Protein AF-A0A1Q2YLE9-F1 (afdb_monomer_lite)

Radius of gyration: 37.92 Å; chains: 1; bounding box: 60×30×115 Å

Secondary structure (DSSP, 8-state):
--HHHHHHHHHHHHHHHHH------SSTTSPP---TT--PPPHHHHHHHHHHHHHHHHHHHHHHHHHHHT-TTTT--HHHHHHHHHHHHHHHHHHHHHHHHHHHHHHHHHHHHHHHHHHHHHHHHHT-

Structure (mmCIF, N/CA/C/O backbone):
data_AF-A0A1Q2YLE9-F1
#
_entry.id   AF-A0A1Q2YLE9-F1
#
loop_
_atom_site.group_PDB
_atom_site.id
_atom_site.type_symbol
_atom_site.label_atom_id
_atom_site.label_alt_id
_atom_site.label_comp_id
_atom_site.label_asym_id
_atom_site.label_entity_id
_atom_site.label_seq_id
_atom_site.pdbx_PDB_ins_code
_atom_site.Cartn_x
_atom_site.Cartn_y
_atom_site.Cartn_z
_atom_site.occupancy
_atom_site.B_iso_or_equiv
_atom_site.auth_seq_id
_atom_site.auth_comp_id
_atom_site.auth_asym_id
_atom_site.auth_atom_id
_atom_site.pdbx_PDB_model_num
ATOM 1 N N . MET A 1 1 ? 18.160 13.627 -8.141 1.00 50.03 1 MET A N 1
ATOM 2 C CA . MET A 1 1 ? 17.798 13.908 -9.548 1.00 50.03 1 MET A CA 1
ATOM 3 C C . MET A 1 1 ? 16.343 13.539 -9.754 1.00 50.03 1 MET A C 1
ATOM 5 O O . MET A 1 1 ? 15.981 12.407 -9.466 1.00 50.03 1 MET A O 1
ATOM 9 N N . ASN A 1 2 ? 15.510 14.492 -10.176 1.00 58.22 2 ASN A N 1
ATOM 10 C CA . ASN A 1 2 ? 14.098 14.229 -10.483 1.00 58.22 2 ASN A CA 1
ATOM 11 C C . ASN A 1 2 ? 13.982 13.349 -11.741 1.00 58.22 2 ASN A C 1
ATOM 13 O O . ASN A 1 2 ? 14.829 13.452 -12.628 1.00 58.22 2 ASN A O 1
ATOM 17 N N . SER A 1 3 ? 12.932 12.529 -11.864 1.00 55.44 3 SER A N 1
ATOM 18 C CA . SER A 1 3 ? 12.717 11.633 -13.020 1.00 55.44 3 SER A CA 1
ATOM 19 C C . SER A 1 3 ? 12.753 12.369 -14.369 1.00 55.44 3 SER A C 1
ATOM 21 O O . SER A 1 3 ? 13.258 11.835 -15.352 1.00 55.44 3 SER A O 1
ATOM 23 N N . GLY A 1 4 ? 12.318 13.636 -14.400 1.00 58.03 4 GLY A N 1
ATOM 24 C CA . GLY A 1 4 ? 12.438 14.507 -15.576 1.00 58.03 4 GLY A CA 1
ATOM 25 C C . GLY A 1 4 ? 13.880 14.895 -15.931 1.00 58.03 4 GLY A C 1
ATOM 26 O O . GLY A 1 4 ? 14.206 15.000 -17.106 1.00 58.03 4 GLY A O 1
ATOM 27 N N . GLN A 1 5 ? 14.778 15.037 -14.949 1.00 56.66 5 GLN A N 1
ATOM 28 C CA . GLN A 1 5 ? 16.204 15.291 -15.205 1.00 56.66 5 GLN A CA 1
ATOM 29 C C . GLN A 1 5 ? 16.914 14.049 -15.761 1.00 56.66 5 GLN A C 1
ATOM 31 O O . GLN A 1 5 ? 17.773 14.187 -16.622 1.00 56.66 5 GLN A O 1
ATOM 36 N N . GLN A 1 6 ? 16.538 12.841 -15.318 1.00 58.22 6 GLN A N 1
ATOM 37 C CA . GLN A 1 6 ? 17.064 11.585 -15.881 1.00 58.22 6 GLN A CA 1
ATOM 38 C C . GLN A 1 6 ? 16.567 11.354 -17.316 1.00 58.22 6 GLN A C 1
ATOM 40 O O . GLN A 1 6 ? 17.327 10.902 -18.171 1.00 58.22 6 GLN A O 1
ATOM 45 N N . PHE A 1 7 ? 15.316 11.721 -17.610 1.00 61.97 7 PHE A N 1
ATOM 46 C CA . PHE A 1 7 ? 14.774 11.652 -18.969 1.00 61.97 7 PHE A CA 1
ATOM 47 C C . PHE A 1 7 ? 15.455 12.650 -19.916 1.00 61.97 7 PHE A C 1
ATOM 49 O O . PHE A 1 7 ? 15.802 12.297 -21.033 1.00 61.97 7 PHE A O 1
ATOM 56 N N . LEU A 1 8 ? 15.720 13.878 -19.460 1.00 58.56 8 LEU A N 1
ATOM 57 C CA . LEU A 1 8 ? 16.468 14.860 -20.251 1.00 58.56 8 LEU A CA 1
ATOM 58 C C . LEU A 1 8 ? 17.933 14.450 -20.452 1.00 58.56 8 LEU A C 1
ATOM 60 O O . LEU A 1 8 ? 18.456 14.632 -21.542 1.00 58.56 8 LEU A O 1
ATOM 64 N N . ALA A 1 9 ? 18.585 13.853 -19.448 1.00 60.12 9 ALA A N 1
ATOM 65 C CA . ALA A 1 9 ? 19.949 13.341 -19.585 1.00 60.12 9 ALA A CA 1
ATOM 66 C C . ALA A 1 9 ? 20.031 12.165 -20.574 1.00 60.12 9 ALA A C 1
ATOM 68 O O . ALA A 1 9 ? 20.883 12.167 -21.457 1.00 60.12 9 ALA A O 1
ATOM 69 N N . SER A 1 10 ? 19.109 11.202 -20.487 1.00 60.06 10 SER A N 1
ATOM 70 C CA . SER A 1 10 ? 19.027 10.090 -21.446 1.00 60.06 10 SER A CA 1
ATOM 71 C C . SER A 1 10 ? 18.637 10.560 -22.850 1.00 60.06 10 SER A C 1
ATOM 73 O O . SER A 1 10 ? 19.235 10.103 -23.817 1.00 60.06 10 SER A O 1
ATOM 75 N N . ALA A 1 11 ? 17.722 11.525 -22.985 1.00 62.03 11 ALA A N 1
ATOM 76 C CA . ALA A 1 11 ? 17.408 12.153 -24.269 1.00 62.03 11 ALA A CA 1
ATOM 77 C C . ALA A 1 1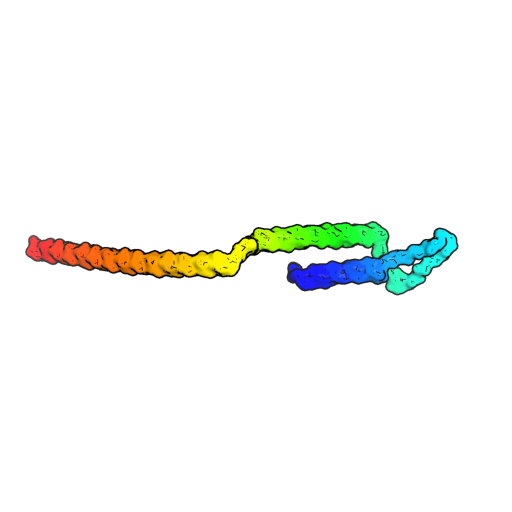1 ? 18.616 12.905 -24.853 1.00 62.03 11 ALA A C 1
ATOM 79 O O . ALA A 1 11 ? 18.862 12.803 -26.051 1.00 62.03 11 ALA A O 1
ATOM 80 N N . SER A 1 12 ? 19.406 13.591 -24.022 1.00 57.44 12 SER A N 1
ATOM 81 C CA . SER A 1 12 ? 20.668 14.217 -24.434 1.00 57.44 12 SER A CA 1
ATOM 82 C C . SER A 1 12 ? 21.726 13.193 -24.847 1.00 57.44 12 SER A C 1
ATOM 84 O O . SER A 1 12 ? 22.457 13.460 -25.789 1.00 57.44 12 SER A O 1
ATOM 86 N N . ILE A 1 13 ? 21.794 12.017 -24.212 1.00 58.19 13 ILE A N 1
ATOM 87 C CA . ILE A 1 13 ? 22.702 10.923 -24.608 1.00 58.19 13 ILE A CA 1
ATOM 88 C C . ILE A 1 13 ? 22.230 10.260 -25.909 1.00 58.19 13 ILE A C 1
ATOM 90 O O . ILE A 1 13 ? 23.039 9.994 -26.785 1.00 58.19 13 ILE A O 1
ATOM 94 N N . VAL A 1 14 ? 20.926 10.045 -26.098 1.00 61.31 14 VAL A N 1
ATOM 95 C CA . VAL A 1 14 ? 20.370 9.542 -27.369 1.00 61.31 14 VAL A CA 1
ATOM 96 C C . VAL A 1 14 ? 20.616 10.545 -28.498 1.00 61.31 14 VAL A C 1
ATOM 98 O O . VAL A 1 14 ? 21.021 10.156 -29.592 1.00 61.31 14 VAL A O 1
ATOM 101 N N . LEU A 1 15 ? 20.435 11.839 -28.221 1.00 58.19 15 LEU A N 1
ATOM 102 C CA . LEU A 1 15 ? 20.788 12.914 -29.141 1.00 58.19 15 LEU A CA 1
ATOM 103 C C . LEU A 1 15 ? 22.303 12.954 -29.387 1.00 58.19 15 LEU A C 1
ATOM 105 O O . LEU A 1 15 ? 22.707 13.132 -30.527 1.00 58.19 15 LEU A O 1
ATOM 109 N N . MET A 1 16 ? 23.136 12.706 -28.370 1.00 56.62 16 MET A N 1
ATOM 110 C CA . MET A 1 16 ? 24.590 12.578 -28.507 1.00 56.62 16 MET A CA 1
ATOM 111 C C . MET A 1 16 ? 24.952 11.412 -29.426 1.00 56.62 16 MET A C 1
ATOM 113 O O . MET A 1 16 ? 25.788 11.595 -30.306 1.00 56.62 16 MET A O 1
ATOM 117 N N . CYS A 1 17 ? 24.295 10.258 -29.286 1.00 55.66 17 CYS A N 1
ATOM 118 C CA . CYS A 1 17 ? 24.531 9.112 -30.153 1.00 55.66 17 CYS A CA 1
ATOM 119 C C . CYS A 1 17 ? 24.120 9.382 -31.609 1.00 55.66 17 CYS A C 1
ATOM 121 O O . CYS A 1 17 ? 24.744 8.869 -32.531 1.00 55.66 17 CYS A O 1
ATOM 123 N N . TYR A 1 18 ? 23.076 10.189 -31.816 1.00 56.62 18 TYR A N 1
ATOM 124 C CA . TYR A 1 18 ? 22.566 10.536 -33.145 1.00 56.62 18 TYR A CA 1
ATOM 125 C C . TYR A 1 18 ? 23.342 11.685 -33.808 1.00 56.62 18 TYR A C 1
ATOM 127 O O . TYR A 1 18 ? 23.504 11.703 -35.023 1.00 56.62 18 TYR A O 1
ATOM 135 N N . GLN A 1 19 ? 23.820 12.651 -33.020 1.00 56.69 19 GLN A N 1
ATOM 136 C CA . GLN A 1 19 ? 24.546 13.830 -33.498 1.00 56.69 19 GLN A CA 1
ATOM 137 C C . GLN A 1 19 ? 26.056 13.616 -33.579 1.00 56.69 19 GLN A C 1
ATOM 139 O O . GLN A 1 19 ? 26.702 14.372 -34.290 1.00 56.69 19 GLN A O 1
ATOM 144 N N . ASN A 1 20 ? 26.607 12.620 -32.876 1.00 55.19 20 ASN A N 1
ATOM 145 C CA . ASN A 1 20 ? 28.047 12.365 -32.783 1.00 55.19 20 ASN A CA 1
ATOM 146 C C . ASN A 1 20 ? 28.457 10.943 -33.171 1.00 55.19 20 ASN A C 1
ATOM 148 O O . ASN A 1 20 ? 29.483 10.449 -32.706 1.00 55.19 20 ASN A O 1
ATOM 152 N N . HIS A 1 21 ? 27.665 10.279 -34.016 1.00 59.31 21 HIS A N 1
ATOM 153 C CA . HIS A 1 21 ? 28.144 9.066 -34.660 1.00 59.31 21 HIS A CA 1
ATOM 154 C C . HIS A 1 21 ? 29.284 9.438 -35.606 1.00 59.31 21 HIS A C 1
ATOM 156 O O . HIS A 1 21 ? 29.129 10.286 -36.485 1.00 59.31 21 HIS A O 1
ATOM 162 N N . ASP A 1 22 ? 30.422 8.785 -35.420 1.00 59.09 22 ASP A N 1
ATOM 163 C CA . ASP A 1 22 ? 31.598 9.016 -36.238 1.00 59.09 22 ASP A CA 1
ATOM 164 C C . ASP A 1 22 ? 31.306 8.693 -37.716 1.00 59.09 22 ASP A C 1
ATOM 166 O O . ASP A 1 22 ? 30.564 7.756 -38.028 1.00 59.09 22 ASP A O 1
ATOM 170 N N . SER A 1 23 ? 31.833 9.481 -38.652 1.00 63.69 23 SER A N 1
ATOM 171 C CA . SER A 1 23 ? 31.531 9.291 -40.073 1.00 63.69 23 SER A CA 1
ATOM 172 C C . SER A 1 23 ? 32.162 7.986 -40.576 1.00 63.69 23 SER A C 1
ATOM 174 O O . SER A 1 23 ? 33.383 7.837 -40.617 1.00 63.69 23 SER A O 1
ATOM 176 N N . VAL A 1 24 ? 31.330 7.013 -40.958 1.00 66.25 24 VAL A N 1
ATOM 177 C CA . VAL A 1 24 ? 31.808 5.734 -41.503 1.00 66.25 24 VAL A CA 1
ATOM 178 C C . VAL A 1 24 ? 32.009 5.892 -43.010 1.00 66.25 24 VAL A C 1
ATOM 180 O O . VAL A 1 24 ? 31.038 6.178 -43.718 1.00 66.25 24 VAL A O 1
ATOM 183 N N . PRO A 1 25 ? 33.237 5.731 -43.534 1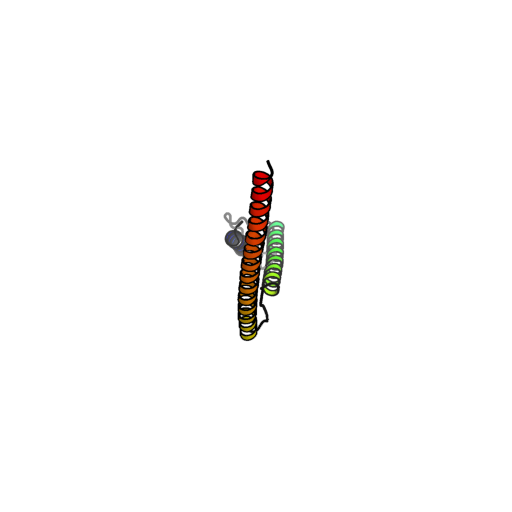.00 65.44 25 PRO A N 1
ATOM 184 C CA . PRO A 1 25 ? 33.465 5.805 -44.968 1.00 65.44 25 PRO A CA 1
ATOM 185 C C . PRO A 1 25 ? 32.816 4.597 -45.658 1.00 65.44 25 PRO A C 1
ATOM 187 O O . PRO A 1 25 ? 32.962 3.458 -45.216 1.00 65.44 25 PRO A O 1
ATOM 190 N N . LEU A 1 26 ? 32.089 4.842 -46.753 1.00 65.56 26 LEU A N 1
ATOM 191 C CA . LEU A 1 26 ? 31.412 3.791 -47.526 1.00 65.56 26 LEU A CA 1
ATOM 192 C C . LEU A 1 26 ? 32.411 2.838 -48.204 1.00 65.56 26 LEU A C 1
ATOM 194 O O . LEU A 1 26 ? 32.107 1.659 -48.369 1.00 65.56 26 LEU A O 1
ATOM 198 N N . ASN A 1 27 ? 33.607 3.334 -48.541 1.00 69.69 27 ASN A N 1
ATOM 199 C CA . ASN A 1 27 ? 34.743 2.530 -48.978 1.00 69.69 27 ASN A CA 1
ATOM 200 C C . ASN A 1 27 ? 35.973 2.817 -48.105 1.00 69.69 27 ASN A C 1
ATOM 202 O O . ASN A 1 27 ? 36.245 3.976 -47.803 1.00 69.69 27 ASN A O 1
ATOM 206 N N . PRO A 1 28 ? 36.805 1.809 -47.795 1.00 66.81 28 PRO A N 1
ATOM 207 C CA . PRO A 1 28 ? 38.023 1.986 -46.994 1.00 66.81 28 PRO A CA 1
ATOM 208 C C . PRO A 1 28 ? 39.108 2.848 -47.669 1.00 66.81 28 PRO A C 1
ATOM 210 O O . PRO A 1 28 ? 40.108 3.173 -47.036 1.00 66.81 28 PRO A O 1
ATOM 213 N N . ALA A 1 29 ? 38.933 3.196 -48.948 1.00 70.19 29 ALA A N 1
ATOM 214 C CA . ALA A 1 29 ? 39.837 4.057 -49.708 1.00 70.19 29 ALA A CA 1
ATOM 215 C C . ALA A 1 29 ? 39.395 5.533 -49.741 1.00 70.19 29 ALA A C 1
ATOM 217 O O . ALA A 1 29 ? 40.176 6.380 -50.175 1.00 70.19 29 ALA A O 1
ATOM 218 N N . ASP A 1 30 ? 38.170 5.843 -49.303 1.00 70.88 30 ASP A N 1
ATOM 219 C CA . ASP A 1 30 ? 37.653 7.210 -49.323 1.00 70.88 30 ASP A CA 1
ATOM 220 C C . ASP A 1 30 ? 38.101 7.978 -48.067 1.00 70.88 30 ASP A C 1
ATOM 222 O O . ASP A 1 30 ? 38.030 7.448 -46.952 1.00 70.88 30 ASP A O 1
ATOM 226 N N . PRO A 1 31 ? 38.564 9.235 -48.210 1.00 61.69 31 PRO A N 1
ATOM 227 C CA . PRO A 1 31 ? 38.951 10.049 -47.072 1.00 61.69 31 PRO A CA 1
ATOM 228 C C . PRO A 1 31 ? 37.724 10.364 -46.217 1.00 61.69 31 PRO A C 1
ATOM 230 O O . PRO A 1 31 ? 36.696 10.842 -46.701 1.00 61.69 31 PRO A O 1
ATOM 2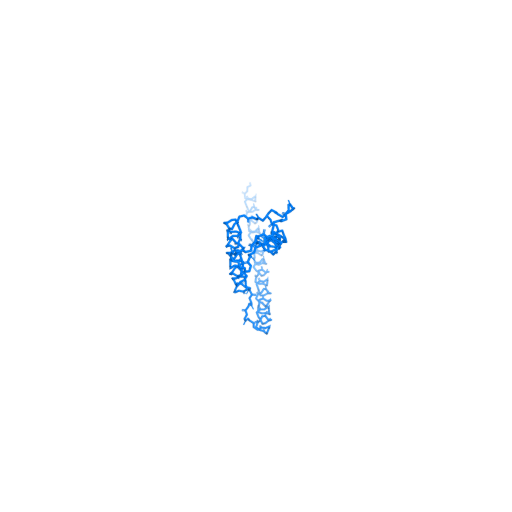33 N N . LYS A 1 32 ? 37.851 10.103 -44.919 1.00 66.81 32 LYS A N 1
ATOM 234 C CA . LYS A 1 32 ? 36.816 10.384 -43.932 1.00 66.81 32 LYS A CA 1
ATOM 235 C C . LYS A 1 32 ? 36.523 11.884 -43.891 1.00 66.81 32 LYS A C 1
ATOM 237 O O . LYS A 1 32 ? 37.435 12.693 -43.727 1.00 66.81 32 LYS A O 1
ATOM 242 N N . ALA A 1 33 ? 35.254 12.256 -44.032 1.00 65.69 33 ALA A N 1
ATOM 243 C CA . ALA A 1 33 ? 34.836 13.645 -43.909 1.00 65.69 33 ALA A CA 1
ATOM 244 C C . ALA A 1 33 ? 34.986 14.091 -42.445 1.00 65.69 33 ALA A C 1
ATOM 246 O O . ALA A 1 33 ? 34.298 13.573 -41.564 1.00 65.69 33 ALA A O 1
ATOM 247 N N . THR A 1 34 ? 35.897 15.032 -42.197 1.00 62.38 34 THR A N 1
ATOM 248 C CA . THR A 1 34 ? 36.135 15.646 -40.883 1.00 62.38 34 THR A CA 1
ATOM 249 C C . THR A 1 34 ? 35.640 17.090 -40.890 1.00 62.38 34 THR A C 1
ATOM 251 O O . THR A 1 34 ? 36.141 17.906 -41.665 1.00 62.38 34 THR A O 1
ATOM 254 N N . ASP A 1 35 ? 34.675 17.408 -40.030 1.00 68.06 35 ASP A N 1
ATOM 255 C CA . ASP A 1 35 ? 34.212 18.776 -39.770 1.00 68.06 35 ASP A CA 1
ATOM 256 C C . ASP A 1 35 ? 34.950 19.333 -38.540 1.00 68.06 35 ASP A C 1
ATOM 258 O O . ASP A 1 35 ? 35.016 18.682 -37.502 1.00 68.06 35 ASP A O 1
ATOM 262 N N . ALA A 1 36 ? 35.513 20.538 -38.651 1.00 67.06 36 ALA A N 1
ATOM 263 C CA . ALA A 1 36 ? 36.270 21.194 -37.583 1.00 67.06 36 ALA A CA 1
ATOM 264 C C . ALA A 1 36 ? 35.416 21.562 -36.354 1.00 67.06 36 ALA A C 1
ATOM 266 O O . ALA A 1 36 ? 35.965 21.749 -35.270 1.00 67.06 36 ALA A O 1
ATOM 267 N N . ASN A 1 37 ? 34.091 21.660 -36.508 1.00 67.44 37 ASN A N 1
ATOM 268 C CA . ASN A 1 37 ? 33.153 21.889 -35.403 1.00 67.44 37 ASN A CA 1
ATOM 269 C C . ASN A 1 37 ? 32.573 20.586 -34.832 1.00 67.44 37 ASN A C 1
ATOM 271 O O . ASN A 1 37 ? 31.780 20.627 -33.890 1.00 67.44 37 ASN A O 1
ATOM 275 N N . HIS A 1 38 ? 32.946 19.436 -35.399 1.00 66.94 38 HIS A N 1
ATOM 276 C CA . HIS A 1 38 ? 32.442 18.135 -35.001 1.00 66.94 38 HIS A CA 1
ATOM 277 C C . HIS A 1 38 ? 33.505 17.379 -34.207 1.00 66.94 38 HIS A C 1
ATOM 279 O O . HIS A 1 38 ? 34.500 16.917 -34.760 1.00 66.94 38 HIS A O 1
ATOM 285 N N . ASN A 1 39 ? 33.293 17.256 -32.898 1.00 67.62 39 ASN A N 1
ATOM 286 C CA . ASN A 1 39 ? 34.189 16.522 -32.013 1.00 67.62 39 ASN A CA 1
ATOM 287 C C . ASN A 1 39 ? 33.457 15.294 -31.456 1.00 67.62 39 ASN A C 1
ATOM 289 O O . ASN A 1 39 ? 32.934 15.364 -30.337 1.00 67.62 39 ASN A O 1
ATOM 293 N N . PRO A 1 40 ? 33.341 14.207 -32.245 1.00 68.50 40 PRO A N 1
ATOM 294 C CA . PRO A 1 40 ? 32.644 13.021 -31.795 1.00 68.50 40 PRO A CA 1
ATOM 295 C C . PRO A 1 40 ? 33.376 12.398 -30.598 1.00 68.50 40 PRO A C 1
ATOM 297 O O . PRO A 1 40 ? 34.608 12.460 -30.527 1.00 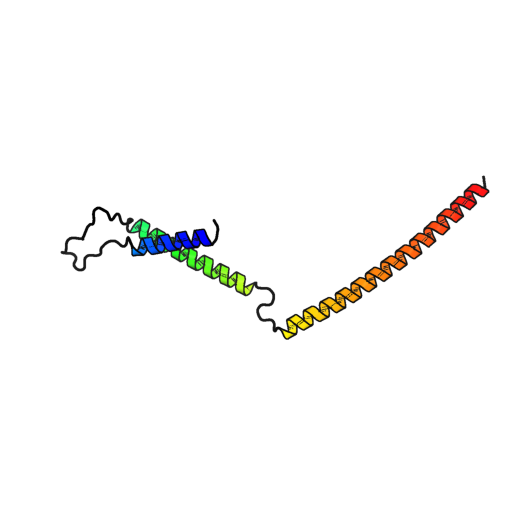68.50 40 PRO A O 1
ATOM 300 N N . PRO A 1 41 ? 32.637 11.808 -29.644 1.00 68.69 41 PRO A N 1
ATOM 301 C CA . PRO A 1 41 ? 33.239 11.025 -28.581 1.00 68.69 41 PRO A CA 1
ATOM 302 C C . PRO A 1 41 ? 34.010 9.859 -29.194 1.00 68.69 41 PRO A C 1
ATOM 304 O O . PRO A 1 41 ? 33.689 9.373 -30.282 1.00 68.69 41 PRO A O 1
ATOM 307 N N . THR A 1 42 ? 35.029 9.390 -28.484 1.00 74.56 42 THR A N 1
ATOM 308 C CA . THR A 1 42 ? 35.759 8.198 -28.917 1.00 74.56 42 THR A CA 1
ATOM 309 C C . THR A 1 42 ? 34.811 6.998 -29.003 1.00 74.56 42 THR A C 1
ATOM 311 O O . THR A 1 42 ? 33.828 6.920 -28.263 1.00 74.56 42 THR A O 1
ATOM 314 N N . GLU A 1 43 ? 35.112 6.019 -29.863 1.00 73.69 43 GLU A N 1
ATOM 315 C CA . GLU A 1 43 ? 34.302 4.791 -29.977 1.00 73.69 43 GLU A CA 1
ATOM 316 C C . GLU A 1 43 ? 34.084 4.111 -28.614 1.00 73.69 43 GLU A C 1
ATOM 318 O O . GLU A 1 43 ? 33.007 3.587 -28.331 1.00 73.69 43 GLU A O 1
ATOM 323 N N . HIS A 1 44 ? 35.090 4.180 -27.736 1.00 78.94 44 HIS A N 1
ATOM 324 C CA . HIS A 1 44 ? 35.015 3.665 -26.374 1.00 78.94 44 HIS A CA 1
ATOM 325 C C . HIS A 1 44 ? 34.008 4.434 -25.505 1.00 78.94 44 HIS A C 1
ATOM 327 O O . HIS A 1 44 ? 33.194 3.818 -24.819 1.00 78.94 44 HIS A O 1
ATOM 333 N N . GLU A 1 45 ? 34.038 5.768 -25.526 1.00 75.56 45 GLU A N 1
ATOM 334 C CA . GLU A 1 45 ? 33.085 6.604 -24.781 1.00 75.56 45 GLU A CA 1
ATOM 335 C C . GLU A 1 45 ? 31.658 6.416 -25.298 1.00 75.56 45 GLU A C 1
ATOM 337 O O . GLU A 1 45 ? 30.737 6.242 -24.502 1.00 75.56 45 GLU A O 1
ATOM 342 N N . PHE A 1 46 ? 31.482 6.355 -26.619 1.00 74.50 46 PHE A N 1
ATOM 343 C CA . PHE A 1 46 ? 30.188 6.097 -27.244 1.00 74.50 46 PHE A CA 1
ATOM 344 C C . PHE A 1 46 ? 29.618 4.734 -26.832 1.00 74.50 46 PHE A C 1
ATOM 346 O O . PHE A 1 46 ? 28.478 4.648 -26.369 1.00 74.50 46 PHE A O 1
ATOM 353 N N . HIS A 1 47 ? 30.418 3.669 -26.938 1.00 79.38 47 HIS A N 1
ATOM 354 C CA . HIS A 1 47 ? 29.995 2.325 -26.552 1.00 79.38 47 HIS A CA 1
ATOM 355 C C . HIS A 1 47 ? 29.704 2.235 -25.045 1.00 79.38 47 HIS A C 1
ATOM 357 O O . HIS A 1 47 ? 28.721 1.616 -24.633 1.00 79.38 47 HIS A O 1
ATOM 363 N N . SER A 1 48 ? 30.515 2.896 -24.214 1.00 82.50 48 SER A N 1
ATOM 364 C CA . SER A 1 48 ? 30.297 2.978 -22.767 1.00 82.50 48 SER A CA 1
ATOM 365 C C . SER A 1 48 ? 28.966 3.660 -22.433 1.00 82.50 48 SER A C 1
ATOM 367 O O . SER A 1 48 ? 28.171 3.110 -21.670 1.00 82.50 48 SER A O 1
ATOM 369 N N . SER A 1 49 ? 28.673 4.816 -23.039 1.00 78.00 49 SER A N 1
ATOM 370 C CA . SER A 1 49 ? 27.400 5.524 -22.844 1.00 78.00 49 SER A CA 1
ATOM 371 C C . SER A 1 49 ? 26.198 4.727 -23.359 1.00 78.00 49 SER A C 1
ATOM 373 O O . SER A 1 49 ? 25.142 4.716 -22.725 1.00 78.00 49 SER A O 1
ATOM 375 N N . GLN A 1 50 ? 26.343 4.011 -24.478 1.00 80.00 50 GLN A N 1
ATOM 376 C CA . GLN A 1 50 ? 25.296 3.130 -24.998 1.00 80.00 50 GLN A CA 1
ATOM 377 C C . GLN A 1 50 ? 24.991 1.975 -24.032 1.00 80.00 50 GLN A C 1
ATOM 379 O O . GLN A 1 50 ? 23.823 1.624 -23.824 1.00 80.00 50 GLN A O 1
ATOM 384 N N . GLN A 1 51 ? 26.023 1.385 -23.429 1.00 84.69 51 GLN A N 1
ATOM 385 C CA . GLN A 1 51 ? 25.880 0.298 -22.466 1.00 84.69 51 GLN A CA 1
ATOM 386 C C . GLN A 1 51 ? 25.258 0.773 -21.146 1.00 84.69 51 GLN A C 1
ATOM 388 O O . GLN A 1 51 ? 24.389 0.082 -20.604 1.00 84.69 51 GLN A O 1
ATOM 393 N N . GLU A 1 52 ? 25.645 1.952 -20.655 1.00 85.50 52 GLU A N 1
ATOM 394 C CA . GLU A 1 52 ? 25.032 2.598 -19.489 1.00 85.50 52 GLU A CA 1
ATOM 395 C C . GLU A 1 52 ? 23.539 2.846 -19.728 1.00 85.50 52 GLU A C 1
ATOM 397 O O . GLU A 1 52 ? 22.704 2.361 -18.965 1.00 85.50 52 GLU A O 1
ATOM 402 N N . LEU A 1 53 ? 23.189 3.483 -20.850 1.00 83.31 53 LEU A N 1
ATOM 403 C CA . LEU A 1 53 ? 21.798 3.757 -21.210 1.00 83.31 53 LEU A CA 1
ATOM 404 C C . LEU A 1 53 ? 20.971 2.472 -21.330 1.00 83.31 53 LEU A C 1
ATOM 406 O O . LEU A 1 53 ? 19.849 2.398 -20.830 1.00 83.31 53 LEU A O 1
ATOM 410 N N . SER A 1 54 ? 21.518 1.447 -21.983 1.00 84.00 54 SER A N 1
ATOM 411 C CA . SER A 1 54 ? 20.839 0.157 -22.137 1.00 84.00 54 SER A CA 1
ATOM 412 C C . SER A 1 54 ? 20.593 -0.503 -20.780 1.00 84.00 54 SER A C 1
ATOM 414 O O . SER A 1 54 ? 19.505 -1.022 -20.525 1.00 84.00 54 SER A O 1
ATOM 416 N N . THR A 1 55 ? 21.583 -0.444 -19.887 1.00 89.44 55 THR A N 1
ATOM 417 C CA . THR A 1 55 ? 21.473 -0.970 -18.522 1.00 89.44 55 THR A CA 1
ATOM 418 C C . THR A 1 55 ? 20.404 -0.219 -17.739 1.00 89.44 55 THR A C 1
ATOM 420 O O . THR A 1 55 ? 19.535 -0.849 -17.134 1.00 89.44 55 THR A O 1
ATOM 423 N N . ASP A 1 56 ? 20.402 1.109 -17.811 1.00 88.25 56 ASP A N 1
ATOM 424 C CA . ASP A 1 56 ? 19.421 1.955 -17.143 1.00 88.25 56 ASP A CA 1
ATOM 425 C C . ASP A 1 56 ? 18.003 1.693 -17.638 1.00 88.25 56 ASP A C 1
ATOM 427 O O . ASP A 1 56 ? 17.096 1.519 -16.824 1.00 88.25 56 ASP A O 1
ATOM 431 N N . ILE A 1 57 ? 17.798 1.587 -18.953 1.00 87.81 57 ILE A N 1
ATOM 432 C CA . ILE A 1 57 ? 16.489 1.251 -19.525 1.00 87.81 57 ILE A CA 1
ATOM 433 C C . ILE A 1 57 ? 16.010 -0.097 -18.980 1.00 87.81 57 ILE A C 1
ATOM 435 O O . ILE A 1 57 ? 14.892 -0.187 -18.477 1.00 87.81 57 ILE A O 1
ATOM 439 N N . ILE A 1 58 ? 16.859 -1.128 -18.996 1.00 91.56 58 ILE A N 1
ATOM 440 C CA . ILE A 1 58 ? 16.509 -2.458 -18.477 1.00 91.56 58 ILE A CA 1
ATOM 441 C C . ILE A 1 58 ? 16.149 -2.391 -16.986 1.00 91.56 58 ILE A C 1
ATOM 443 O O . ILE A 1 58 ? 15.149 -2.979 -16.558 1.00 91.56 58 ILE A O 1
ATOM 447 N N . LEU A 1 59 ? 16.943 -1.679 -16.183 1.00 91.62 59 LEU A N 1
ATOM 448 C CA . LEU A 1 59 ? 16.697 -1.520 -14.750 1.00 91.62 59 LEU A CA 1
ATOM 449 C C . LEU A 1 59 ? 15.387 -0.776 -14.485 1.00 91.62 59 LEU A C 1
ATOM 451 O O . LEU A 1 59 ? 14.582 -1.231 -13.671 1.00 91.62 59 LEU A O 1
ATOM 455 N N . LYS A 1 60 ? 15.132 0.325 -15.195 1.00 87.94 60 LYS A N 1
ATOM 456 C CA . LYS A 1 60 ? 13.891 1.099 -15.073 1.00 87.94 60 LYS A CA 1
ATOM 457 C C . LYS A 1 60 ? 12.677 0.288 -15.509 1.00 87.94 60 LYS A C 1
ATOM 459 O O . LYS A 1 60 ? 11.668 0.312 -14.812 1.00 87.94 60 LYS A O 1
ATOM 464 N N . THR A 1 61 ? 12.766 -0.480 -16.592 1.00 91.00 61 THR A N 1
ATOM 465 C CA . THR A 1 61 ? 11.676 -1.368 -17.019 1.00 91.00 61 THR A CA 1
ATOM 466 C C . THR A 1 61 ? 11.360 -2.410 -15.950 1.00 91.00 61 THR A C 1
ATOM 468 O O . THR A 1 61 ? 10.192 -2.596 -15.619 1.00 91.00 61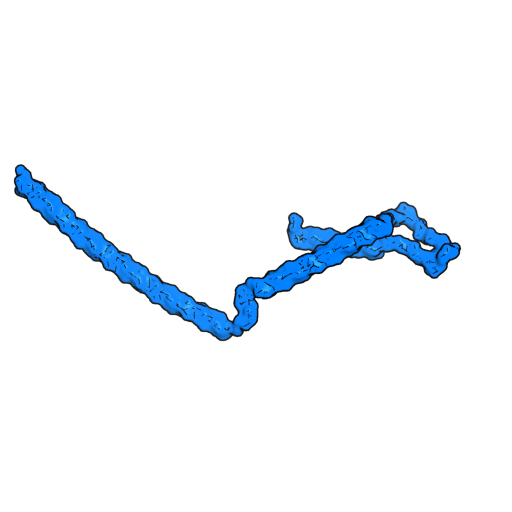 THR A O 1
ATOM 471 N N . ARG A 1 62 ? 12.375 -3.041 -15.343 1.00 91.38 62 ARG A N 1
ATOM 472 C CA . ARG A 1 62 ? 12.159 -3.974 -14.223 1.00 91.38 62 ARG A CA 1
ATOM 473 C C . ARG A 1 62 ? 11.494 -3.289 -13.033 1.00 91.38 62 ARG A C 1
ATOM 475 O O . ARG A 1 62 ? 10.537 -3.831 -12.497 1.00 91.38 62 ARG A O 1
ATOM 482 N N . GLN A 1 63 ? 11.950 -2.091 -12.664 1.00 92.25 63 GLN A N 1
ATOM 483 C CA . GLN A 1 63 ? 11.336 -1.306 -11.587 1.00 92.25 63 GLN A CA 1
ATOM 484 C C . GLN A 1 63 ? 9.860 -1.004 -11.872 1.00 92.25 63 GLN A C 1
ATOM 486 O O . GLN A 1 63 ? 9.027 -1.169 -10.987 1.00 92.25 63 GLN A O 1
ATOM 491 N N . ILE A 1 64 ? 9.522 -0.609 -13.103 1.00 92.00 64 ILE A N 1
ATOM 492 C CA . ILE A 1 64 ? 8.137 -0.349 -13.516 1.00 92.00 64 ILE A CA 1
ATOM 493 C C . ILE A 1 64 ? 7.286 -1.616 -13.393 1.00 92.00 64 ILE A C 1
ATOM 495 O O . ILE A 1 64 ? 6.197 -1.552 -12.831 1.00 92.00 64 ILE A O 1
ATOM 499 N N . LEU A 1 65 ? 7.782 -2.764 -13.861 1.00 90.62 65 LEU A N 1
ATOM 500 C CA . LEU A 1 65 ? 7.066 -4.039 -13.749 1.00 90.62 65 LEU A CA 1
ATOM 501 C C . LEU A 1 65 ? 6.836 -4.432 -12.287 1.00 90.62 65 LEU A C 1
ATOM 503 O O . LEU A 1 65 ? 5.717 -4.759 -11.917 1.00 90.62 65 LEU A O 1
ATOM 507 N N . THR A 1 66 ? 7.849 -4.292 -11.428 1.00 91.25 66 THR A N 1
ATOM 508 C CA . THR A 1 66 ? 7.687 -4.532 -9.988 1.00 91.25 66 THR A CA 1
ATOM 509 C C . THR A 1 66 ? 6.657 -3.594 -9.362 1.00 91.25 66 THR A C 1
ATOM 511 O O . THR A 1 66 ? 5.869 -4.028 -8.526 1.00 91.25 66 THR A O 1
ATOM 514 N N . ILE A 1 67 ? 6.620 -2.317 -9.757 1.00 91.25 67 ILE A N 1
ATOM 515 C CA . ILE A 1 67 ? 5.591 -1.381 -9.281 1.00 91.25 67 ILE A CA 1
ATOM 516 C C . ILE A 1 67 ? 4.205 -1.858 -9.717 1.00 91.25 67 ILE A C 1
ATOM 518 O O . ILE A 1 67 ? 3.313 -1.911 -8.883 1.00 91.25 67 ILE A O 1
ATOM 522 N N . ILE A 1 68 ? 4.033 -2.241 -10.986 1.00 86.88 68 ILE A N 1
ATOM 523 C CA . ILE A 1 68 ? 2.759 -2.749 -11.516 1.00 86.88 68 ILE A CA 1
ATOM 524 C C . ILE A 1 68 ? 2.296 -3.986 -10.737 1.00 86.88 68 ILE A C 1
ATOM 526 O O . ILE A 1 68 ? 1.143 -4.034 -10.311 1.00 86.88 68 ILE A O 1
ATOM 530 N N . ASP A 1 69 ? 3.195 -4.941 -10.500 1.00 85.25 69 ASP A N 1
ATOM 531 C CA . ASP A 1 69 ? 2.889 -6.185 -9.783 1.00 85.25 69 ASP A CA 1
ATOM 532 C C . ASP A 1 69 ? 2.572 -5.951 -8.299 1.00 85.25 69 ASP A C 1
ATOM 534 O O . ASP A 1 69 ? 1.836 -6.718 -7.682 1.00 85.25 69 ASP A O 1
ATOM 538 N N . THR A 1 70 ? 3.112 -4.879 -7.714 1.00 86.06 70 THR A N 1
ATOM 539 C CA . THR A 1 70 ? 2.885 -4.506 -6.308 1.00 86.06 70 THR A CA 1
ATOM 540 C C . THR A 1 70 ? 1.718 -3.535 -6.121 1.00 86.06 70 THR A C 1
ATOM 542 O O . THR A 1 70 ? 1.425 -3.160 -4.983 1.00 86.06 70 THR A O 1
ATOM 545 N N . LEU A 1 71 ? 1.018 -3.133 -7.193 1.00 85.69 71 LEU A N 1
ATOM 546 C CA . LEU A 1 71 ? -0.130 -2.235 -7.074 1.00 85.69 71 LEU A CA 1
ATOM 547 C C . LEU A 1 71 ? -1.245 -2.893 -6.239 1.00 85.69 71 LEU A C 1
ATOM 549 O O . LEU A 1 71 ? -1.766 -3.950 -6.611 1.00 85.69 71 LEU A O 1
ATOM 553 N N . PRO A 1 72 ? -1.676 -2.268 -5.127 1.00 77.25 72 PRO A N 1
ATOM 554 C CA . PRO A 1 72 ? -2.725 -2.826 -4.288 1.00 77.25 72 PRO A CA 1
ATOM 555 C C . PRO A 1 72 ? -4.039 -2.890 -5.071 1.00 77.25 72 PRO A C 1
ATOM 557 O O . PRO A 1 72 ? -4.526 -1.889 -5.594 1.00 77.25 72 PRO A O 1
ATOM 560 N N . GLY A 1 73 ? -4.621 -4.086 -5.155 1.00 73.50 73 GLY A N 1
ATOM 561 C CA . GLY A 1 73 ? -5.851 -4.318 -5.910 1.00 73.50 73 GLY A CA 1
ATOM 562 C C . GLY A 1 73 ? -5.652 -4.599 -7.402 1.00 73.50 73 GLY A C 1
ATOM 563 O O . GLY A 1 73 ? -6.653 -4.684 -8.117 1.00 73.50 73 GLY A O 1
ATOM 564 N N . VAL A 1 74 ? -4.412 -4.786 -7.880 1.00 75.44 74 VAL A N 1
ATOM 565 C CA . VAL A 1 74 ? -4.162 -5.331 -9.223 1.00 75.44 74 VAL A CA 1
ATOM 566 C C . VAL A 1 74 ? -4.792 -6.728 -9.337 1.00 75.44 74 VAL A C 1
ATOM 568 O O . VAL A 1 74 ? -4.625 -7.576 -8.465 1.00 75.44 74 VAL A O 1
ATOM 571 N N . GLY A 1 75 ? -5.605 -6.950 -10.373 1.00 73.62 75 GLY A N 1
ATOM 572 C CA . GLY A 1 75 ? -6.315 -8.219 -10.592 1.00 73.62 75 GLY A CA 1
ATOM 573 C C . GLY A 1 75 ? -7.624 -8.415 -9.808 1.00 73.62 75 GLY A C 1
ATOM 574 O O . GLY A 1 75 ? -8.300 -9.419 -10.026 1.00 73.62 75 GLY A O 1
ATOM 575 N N . VAL A 1 76 ? -8.033 -7.474 -8.946 1.00 79.38 76 VAL A N 1
ATOM 576 C CA . VAL A 1 76 ? -9.306 -7.561 -8.203 1.00 79.38 76 VAL A CA 1
ATOM 577 C C . VAL A 1 76 ? -10.432 -6.873 -8.982 1.00 79.38 76 VAL A C 1
ATOM 579 O O . VAL A 1 76 ? -10.277 -5.754 -9.470 1.00 79.38 76 VAL A O 1
ATOM 582 N N . ASN A 1 77 ? -11.598 -7.518 -9.091 1.00 85.81 77 ASN A N 1
ATOM 583 C CA . ASN A 1 77 ? -12.761 -6.914 -9.747 1.00 85.81 77 ASN A CA 1
ATOM 584 C C . ASN A 1 77 ? -13.327 -5.757 -8.897 1.00 85.81 77 ASN A C 1
ATOM 586 O O . ASN A 1 77 ? -13.417 -5.860 -7.674 1.00 85.81 77 ASN A O 1
ATOM 590 N N . LYS A 1 78 ? -13.817 -4.692 -9.546 1.00 85.38 78 LYS A N 1
ATOM 591 C CA . LYS A 1 78 ? -14.499 -3.551 -8.906 1.00 85.38 78 LYS A CA 1
ATOM 592 C C . LYS A 1 78 ? -15.599 -3.981 -7.933 1.00 85.38 78 LYS A C 1
ATOM 594 O O . LYS A 1 78 ? -15.766 -3.364 -6.886 1.00 85.38 78 LYS A O 1
ATOM 599 N N . LYS A 1 79 ? -16.336 -5.049 -8.260 1.00 87.31 79 LYS A N 1
ATOM 600 C CA . LYS A 1 79 ? -17.378 -5.594 -7.378 1.00 87.31 79 LYS A CA 1
ATOM 601 C C . LYS A 1 79 ? -16.799 -6.088 -6.047 1.00 87.31 79 LYS A C 1
ATOM 603 O O . LYS A 1 79 ? -17.295 -5.699 -5.000 1.00 87.31 79 LYS A O 1
ATOM 608 N N . GLN A 1 80 ? -15.724 -6.875 -6.094 1.00 86.00 80 GLN A N 1
ATOM 609 C CA . GLN A 1 80 ? -15.048 -7.377 -4.894 1.00 86.00 80 GLN A CA 1
ATOM 610 C C . GLN A 1 80 ? -14.429 -6.233 -4.085 1.00 86.00 80 GLN A C 1
ATOM 612 O O . GLN A 1 80 ? -14.529 -6.227 -2.866 1.00 86.00 80 GLN A O 1
ATOM 617 N N . GLN A 1 81 ? -13.845 -5.227 -4.749 1.00 87.75 81 GLN A N 1
ATOM 618 C CA . GLN A 1 81 ? -13.337 -4.033 -4.062 1.00 87.75 81 GLN A CA 1
ATOM 619 C C . GLN A 1 81 ? -14.453 -3.302 -3.303 1.00 87.75 81 GLN A C 1
ATOM 621 O O . GLN A 1 81 ? -14.259 -2.902 -2.158 1.00 87.75 81 GLN A O 1
ATOM 626 N N . MET A 1 82 ? -15.633 -3.166 -3.913 1.00 90.88 82 MET A N 1
ATOM 627 C CA . MET A 1 82 ? -16.785 -2.531 -3.274 1.00 90.88 82 MET A CA 1
ATOM 628 C C . MET A 1 82 ? -17.341 -3.359 -2.109 1.00 90.88 82 MET A C 1
ATOM 630 O O . MET A 1 82 ? -17.647 -2.796 -1.062 1.00 90.88 82 MET A O 1
ATOM 634 N N . GLU A 1 83 ? -17.429 -4.682 -2.258 1.00 92.69 83 GLU A N 1
ATOM 635 C CA . GLU A 1 83 ? -17.828 -5.590 -1.173 1.00 92.69 83 GLU A CA 1
ATOM 636 C C . GLU A 1 83 ? -16.856 -5.502 0.011 1.00 92.69 83 GLU A C 1
ATOM 638 O O . GLU A 1 83 ? -17.293 -5.368 1.151 1.00 92.69 83 GLU A O 1
ATOM 643 N N . THR A 1 84 ? -15.544 -5.472 -0.241 1.00 90.56 84 THR A N 1
ATOM 644 C CA . THR A 1 84 ? -14.533 -5.262 0.807 1.00 90.56 84 THR A CA 1
ATOM 645 C C . THR A 1 84 ? -14.743 -3.934 1.529 1.00 90.56 84 THR A C 1
ATOM 647 O O . THR A 1 84 ? -14.710 -3.898 2.756 1.00 90.56 84 THR A O 1
ATOM 650 N N . ILE A 1 85 ? -15.012 -2.846 0.799 1.00 93.12 85 ILE A N 1
ATOM 651 C CA . ILE A 1 85 ? -15.305 -1.539 1.407 1.00 93.12 85 ILE A CA 1
ATOM 652 C C . ILE A 1 85 ? -16.554 -1.622 2.289 1.00 93.12 85 ILE A C 1
ATOM 654 O O . ILE A 1 85 ? -16.545 -1.117 3.409 1.00 93.12 85 ILE A O 1
ATOM 658 N N . GLN A 1 86 ? -17.625 -2.256 1.813 1.00 95.12 86 GLN A N 1
ATOM 659 C CA . GLN A 1 86 ? -18.857 -2.403 2.588 1.00 95.12 86 GLN A CA 1
ATOM 660 C C . GLN A 1 86 ? -18.636 -3.226 3.860 1.00 95.12 86 GLN A C 1
ATOM 662 O O . GLN A 1 86 ? -19.058 -2.801 4.933 1.00 95.12 86 GLN A O 1
ATOM 667 N N . ASN A 1 87 ? -17.914 -4.342 3.763 1.00 95.75 87 ASN A N 1
ATOM 668 C CA . ASN A 1 87 ? -17.597 -5.191 4.909 1.00 95.75 87 ASN A CA 1
ATOM 669 C C . ASN A 1 87 ? -16.750 -4.448 5.949 1.00 95.75 87 ASN A C 1
ATOM 671 O O . ASN A 1 87 ? -17.078 -4.481 7.132 1.00 95.75 87 ASN A O 1
ATOM 675 N N . LEU A 1 88 ? -15.722 -3.713 5.510 1.00 96.31 88 LEU A N 1
ATOM 676 C CA . LEU A 1 88 ? -14.898 -2.892 6.401 1.00 96.31 88 LEU A CA 1
ATOM 677 C C . LEU A 1 88 ? -15.714 -1.794 7.090 1.00 96.31 88 LEU A C 1
ATOM 679 O O . LEU A 1 88 ? -15.477 -1.505 8.258 1.00 96.31 88 LEU A O 1
ATOM 683 N N . ARG A 1 89 ? -16.692 -1.192 6.400 1.00 95.44 89 ARG A N 1
ATOM 684 C CA . ARG A 1 89 ? -17.586 -0.196 7.013 1.00 95.44 89 ARG A CA 1
ATOM 685 C C . ARG A 1 89 ? -18.465 -0.806 8.101 1.00 95.44 89 ARG A C 1
ATOM 687 O O . ARG A 1 89 ? -18.588 -0.207 9.162 1.00 95.44 89 ARG A O 1
ATOM 694 N N . ILE A 1 90 ? -19.037 -1.982 7.850 1.00 97.12 90 ILE A N 1
ATOM 695 C CA . ILE A 1 90 ? -19.860 -2.700 8.834 1.00 97.12 90 ILE A CA 1
ATOM 696 C C . ILE A 1 90 ? -19.013 -3.101 10.048 1.00 97.12 90 ILE A C 1
ATOM 698 O O . ILE A 1 90 ? -19.440 -2.939 11.189 1.00 97.12 90 ILE A O 1
ATOM 702 N N . GLU A 1 91 ? -17.802 -3.610 9.816 1.00 97.19 91 GLU A N 1
ATOM 703 C CA . GLU 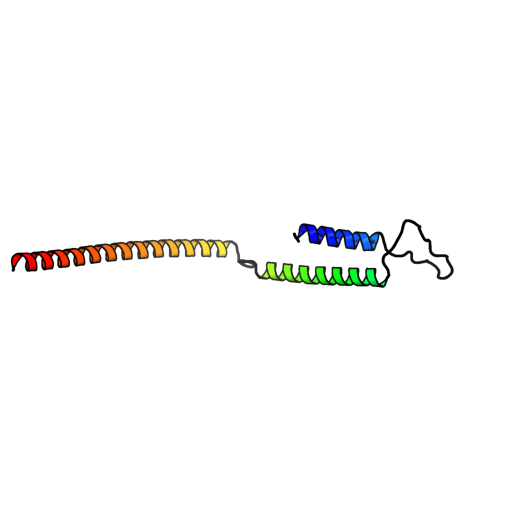A 1 91 ? -16.886 -3.976 10.896 1.00 97.19 91 GLU A CA 1
ATOM 704 C C . GLU A 1 91 ? -16.473 -2.755 11.725 1.00 97.19 91 GLU A C 1
ATOM 706 O O . GLU A 1 91 ? -16.453 -2.829 12.954 1.00 97.19 91 GLU A O 1
ATOM 711 N N . LEU A 1 92 ? -16.207 -1.622 11.068 1.00 97.38 92 LEU A N 1
ATOM 712 C CA . LEU A 1 92 ? -15.879 -0.367 11.735 1.00 97.38 92 LEU A CA 1
ATOM 713 C C . LEU A 1 92 ? -17.028 0.110 12.630 1.00 97.38 92 LEU A C 1
ATOM 715 O O . LEU A 1 92 ? -16.797 0.395 13.801 1.00 97.38 92 LEU A O 1
ATOM 719 N N . GLU A 1 93 ? -18.257 0.134 12.113 1.00 97.31 93 GLU A N 1
ATOM 720 C CA . GLU A 1 93 ? -19.444 0.542 12.873 1.00 97.31 93 GLU A CA 1
ATOM 721 C C . GLU A 1 93 ? -19.663 -0.362 14.094 1.00 97.31 93 GLU A C 1
ATOM 723 O O . GLU A 1 93 ? -19.870 0.116 15.211 1.00 97.31 93 GLU A O 1
ATOM 728 N N . LYS A 1 94 ? -19.513 -1.679 13.918 1.00 97.81 94 LYS A N 1
ATOM 729 C CA . LYS A 1 94 ? -19.580 -2.633 15.028 1.00 97.81 94 LYS A CA 1
ATOM 730 C C . LYS A 1 94 ? -18.504 -2.354 16.081 1.00 97.81 94 LYS A C 1
ATOM 732 O O . LYS A 1 94 ? -18.791 -2.386 17.276 1.00 97.81 94 LYS A O 1
ATOM 737 N N . LYS A 1 95 ? -17.267 -2.088 15.656 1.00 97.06 95 LYS A N 1
ATOM 738 C CA . LYS A 1 95 ? -16.146 -1.797 16.561 1.00 97.06 95 LYS A CA 1
ATOM 739 C C . LYS A 1 95 ? -16.326 -0.480 17.307 1.00 97.06 95 LYS A C 1
ATOM 741 O O . LYS A 1 95 ? -15.934 -0.386 18.469 1.00 97.06 95 LYS A O 1
ATOM 746 N N . GLU A 1 96 ? -16.918 0.523 16.671 1.00 96.94 96 GLU A N 1
ATOM 747 C CA . GLU A 1 96 ? -17.260 1.786 17.323 1.00 96.94 96 GLU A CA 1
ATOM 748 C C . GLU A 1 96 ? -18.342 1.601 18.387 1.00 96.94 96 GLU A C 1
ATOM 750 O O . GLU A 1 96 ? -18.203 2.142 19.485 1.00 96.94 96 GLU A O 1
ATOM 755 N N . GLU A 1 97 ? -19.360 0.786 18.117 1.00 97.56 97 GLU A N 1
ATOM 756 C CA . GLU A 1 97 ? -20.390 0.466 19.106 1.00 97.56 97 GLU A CA 1
ATOM 757 C C . GLU A 1 97 ? -19.819 -0.339 20.283 1.00 97.56 97 GLU A C 1
ATOM 759 O O . GLU A 1 97 ? -20.055 0.014 21.438 1.00 97.56 97 GLU A O 1
ATOM 764 N N . GLU A 1 98 ? -18.988 -1.354 20.021 1.00 97.56 98 GLU A N 1
ATOM 765 C CA . GLU A 1 98 ? -18.265 -2.094 21.069 1.00 97.56 98 GLU A CA 1
ATOM 766 C C . GLU A 1 98 ? -17.422 -1.145 21.939 1.00 97.56 98 GLU A C 1
ATOM 768 O O . GLU A 1 98 ? -17.448 -1.222 23.169 1.00 97.56 98 GLU A O 1
ATOM 773 N N . LYS A 1 99 ? -16.709 -0.203 21.311 1.00 97.44 99 LYS A N 1
ATOM 774 C CA . LYS A 1 99 ? -15.934 0.821 22.019 1.00 97.44 99 LYS A CA 1
ATOM 775 C C . LYS A 1 99 ? -16.832 1.714 22.874 1.00 97.44 99 LYS A C 1
ATOM 777 O O . LYS A 1 99 ? -16.461 2.028 24.002 1.00 97.44 99 LYS A O 1
ATOM 782 N N . ARG A 1 100 ? -17.983 2.144 22.353 1.00 97.50 100 ARG A N 1
ATOM 783 C CA . ARG A 1 100 ? -18.927 3.003 23.078 1.00 97.50 100 ARG A CA 1
ATOM 784 C C . ARG A 1 100 ? -19.453 2.306 24.330 1.00 97.50 100 ARG A C 1
ATOM 786 O O . ARG A 1 100 ? -19.454 2.913 25.395 1.00 97.50 100 ARG A O 1
ATOM 793 N N . GLN A 1 101 ? -19.845 1.041 24.211 1.00 97.69 101 GLN A N 1
ATOM 794 C CA . GLN A 1 101 ? -20.326 0.246 25.342 1.00 97.69 101 GLN A CA 1
ATOM 795 C C . GLN A 1 101 ? -19.234 0.046 26.396 1.00 97.69 101 GLN A C 1
ATOM 797 O O . GLN A 1 101 ? -19.466 0.297 27.573 1.00 97.69 101 GLN A O 1
ATOM 802 N N . ALA A 1 102 ? -18.009 -0.281 25.975 1.00 97.38 102 ALA A N 1
ATOM 803 C CA . ALA A 1 102 ? -16.883 -0.429 26.896 1.00 97.38 102 ALA A CA 1
ATOM 804 C C . ALA A 1 102 ? -16.546 0.872 27.652 1.00 97.38 102 ALA A C 1
ATOM 806 O O . ALA A 1 102 ? -16.088 0.827 28.793 1.00 97.38 102 ALA A O 1
ATOM 807 N N . ILE A 1 103 ? -16.753 2.039 27.028 1.00 97.50 103 ILE A N 1
ATOM 808 C CA . ILE A 1 103 ? -16.589 3.335 27.701 1.00 97.50 103 ILE A CA 1
ATOM 809 C C . ILE A 1 103 ? -17.677 3.534 28.758 1.00 97.50 103 ILE A C 1
ATOM 811 O O . ILE A 1 103 ? -17.337 3.916 29.873 1.00 97.50 103 ILE A O 1
ATOM 815 N N . LEU A 1 104 ? -18.939 3.236 28.439 1.00 97.69 104 LEU A N 1
ATOM 816 C CA . LEU A 1 104 ? -20.038 3.351 29.401 1.00 97.69 104 LEU A CA 1
ATOM 817 C C . LEU A 1 104 ? -19.832 2.438 30.612 1.00 97.69 104 LEU A C 1
ATOM 819 O O . LEU A 1 104 ? -19.874 2.905 31.742 1.00 97.69 104 LEU A O 1
ATOM 823 N N . GLU A 1 105 ? -19.508 1.164 30.385 1.00 97.12 105 GLU A N 1
ATOM 824 C CA . GLU A 1 105 ? -19.235 0.218 31.474 1.00 97.12 105 GLU A CA 1
ATOM 825 C C . GLU A 1 105 ? -18.075 0.689 32.362 1.00 97.12 105 GLU A C 1
ATOM 827 O O . GLU A 1 105 ? -18.110 0.552 33.586 1.00 97.12 105 GLU A O 1
ATOM 832 N N . LYS A 1 106 ? -17.037 1.271 31.750 1.00 97.31 106 LYS A N 1
ATOM 833 C CA . LYS A 1 106 ? -15.914 1.855 32.485 1.00 97.31 106 LYS A CA 1
ATOM 834 C C . LYS A 1 106 ? -16.361 3.039 33.348 1.00 97.31 106 LYS A C 1
ATOM 836 O O . LYS A 1 106 ? -15.875 3.154 34.472 1.00 97.31 106 LYS A O 1
ATOM 841 N N . GLU A 1 107 ? -17.197 3.930 32.823 1.00 97.25 107 GLU A N 1
ATOM 842 C CA . GLU A 1 107 ? -17.706 5.096 33.557 1.00 97.25 107 GLU A CA 1
ATOM 843 C C . GLU A 1 107 ? -18.578 4.659 34.742 1.00 97.25 107 GLU A C 1
ATOM 845 O O . GLU A 1 107 ? -18.302 5.066 35.870 1.00 97.25 107 GLU A O 1
ATOM 850 N N . ASP A 1 108 ? -19.505 3.725 34.526 1.00 97.12 108 ASP A N 1
ATOM 851 C CA . ASP A 1 108 ? -20.370 3.177 35.578 1.00 97.12 108 ASP A CA 1
ATOM 852 C C . ASP A 1 108 ? -19.558 2.529 36.715 1.00 97.12 108 ASP A C 1
ATOM 854 O O . ASP A 1 108 ? -19.818 2.746 37.903 1.00 97.12 108 ASP A O 1
ATOM 858 N N . LEU A 1 109 ? -18.531 1.745 36.367 1.00 96.69 109 LEU A N 1
ATOM 859 C CA . LEU A 1 109 ? -17.634 1.128 37.347 1.00 96.69 109 LEU A CA 1
ATOM 860 C C . LEU A 1 109 ? -16.825 2.171 38.124 1.00 96.69 109 LEU A C 1
ATOM 862 O O . LEU A 1 109 ? -16.587 1.999 39.322 1.00 96.69 109 LEU A O 1
ATOM 866 N N . LEU A 1 110 ? -16.384 3.237 37.457 1.00 97.12 110 LEU A N 1
ATOM 867 C CA . LEU A 1 110 ? -15.611 4.306 38.081 1.00 97.12 110 LEU A CA 1
ATOM 868 C C . LEU A 1 110 ? -16.464 5.081 39.089 1.00 97.12 110 LEU A C 1
ATOM 870 O O . LEU A 1 110 ? -16.008 5.328 40.207 1.00 97.12 110 LEU A O 1
ATOM 874 N N . ASP A 1 111 ? -17.709 5.389 38.735 1.00 97.06 111 ASP A N 1
ATOM 875 C CA . ASP A 1 111 ? -18.664 6.041 39.630 1.00 97.06 111 ASP A CA 1
ATOM 876 C C . ASP A 1 111 ? -19.007 5.156 40.832 1.00 97.06 111 ASP A C 1
ATOM 878 O O . ASP A 1 111 ? -19.009 5.624 41.976 1.00 97.06 111 ASP A O 1
ATOM 882 N N . PHE A 1 112 ? -19.198 3.853 40.608 1.00 96.88 112 PHE A N 1
ATOM 883 C CA . PHE A 1 112 ? -19.418 2.896 41.688 1.00 96.88 112 PHE A CA 1
ATOM 884 C C . PHE A 1 112 ? -18.241 2.862 42.670 1.00 96.88 112 PHE A C 1
ATOM 886 O O . PHE A 1 112 ? -18.437 2.996 43.880 1.00 96.88 112 PHE A O 1
ATOM 893 N N . VAL A 1 113 ? -17.007 2.749 42.173 1.00 96.38 113 VAL A N 1
ATOM 894 C CA . VAL A 1 113 ? -15.808 2.743 43.024 1.00 96.38 113 VAL A CA 1
ATOM 895 C C . VAL A 1 113 ? -15.654 4.067 43.777 1.00 96.38 113 VAL A C 1
ATOM 897 O O . VAL A 1 113 ? -15.377 4.049 44.977 1.00 96.38 113 VAL A O 1
ATOM 900 N N . ASN A 1 114 ? -15.891 5.207 43.125 1.00 95.81 114 ASN A N 1
ATOM 901 C CA . ASN A 1 114 ? -15.859 6.514 43.783 1.00 95.81 114 ASN A CA 1
ATOM 902 C C . ASN A 1 114 ? -16.876 6.607 44.926 1.00 95.81 114 ASN A C 1
ATOM 904 O O . ASN A 1 114 ? -16.539 7.100 46.003 1.00 95.81 114 ASN A O 1
ATOM 908 N N . SER A 1 115 ? -18.092 6.091 44.727 1.00 95.75 115 SER A N 1
ATOM 909 C CA . SER A 1 115 ? -19.126 6.081 45.767 1.00 95.75 115 SER A CA 1
ATOM 910 C C . SER A 1 115 ? -18.690 5.294 47.010 1.00 95.75 115 SER A C 1
ATOM 912 O O . SER A 1 115 ? -18.848 5.772 48.135 1.00 95.75 115 SER A O 1
ATOM 914 N N . LEU A 1 116 ? -18.045 4.137 46.814 1.00 95.69 116 LEU A N 1
ATOM 915 C CA . LEU A 1 116 ? -17.516 3.316 47.903 1.00 95.69 116 LEU A CA 1
ATOM 916 C C . LEU A 1 116 ? -16.374 4.020 48.641 1.00 95.69 116 LEU A C 1
ATOM 918 O O . LEU A 1 116 ? -16.313 3.968 49.868 1.00 95.69 116 LEU A O 1
ATOM 922 N N . ILE A 1 117 ? -15.481 4.695 47.910 1.00 95.19 117 ILE A N 1
ATOM 923 C CA . ILE A 1 117 ? -14.376 5.458 48.506 1.00 95.19 117 ILE A CA 1
ATOM 924 C C . ILE A 1 117 ? -14.920 6.579 49.397 1.00 95.19 117 ILE A C 1
ATOM 926 O O . ILE A 1 117 ? -14.448 6.734 50.524 1.00 95.19 117 ILE A O 1
ATOM 930 N N . ILE A 1 118 ? -15.925 7.326 48.926 1.00 95.31 118 ILE A N 1
ATOM 931 C CA . ILE A 1 118 ? -16.564 8.398 49.704 1.00 95.31 118 ILE A CA 1
ATOM 932 C C . ILE A 1 118 ? -17.220 7.819 50.961 1.00 95.31 118 ILE A C 1
ATOM 934 O O . ILE A 1 118 ? -16.928 8.276 52.062 1.00 95.31 118 ILE A O 1
ATOM 938 N N . GLN A 1 119 ? -18.018 6.756 50.827 1.00 94.50 119 GLN A N 1
ATOM 939 C CA . GLN A 1 119 ? -18.693 6.116 51.960 1.00 94.50 119 GLN A CA 1
ATOM 940 C C . GLN A 1 119 ? -17.708 5.629 53.037 1.00 94.50 119 GLN A C 1
ATOM 942 O O . GLN A 1 119 ? -17.958 5.778 54.239 1.00 94.50 119 GLN A O 1
ATOM 947 N N . VAL A 1 120 ? -16.583 5.039 52.625 1.00 94.38 120 VAL A N 1
ATOM 948 C CA . VAL A 1 120 ? -15.526 4.597 53.547 1.00 94.38 120 VAL A CA 1
ATOM 949 C C . VAL A 1 120 ? -14.840 5.798 54.205 1.00 94.38 120 VAL A C 1
ATOM 951 O O . VAL A 1 120 ? -14.612 5.773 55.415 1.00 94.38 120 VAL A O 1
ATOM 954 N N . GLY A 1 121 ? -14.553 6.857 53.443 1.00 93.50 121 GLY A N 1
ATOM 955 C CA . GLY A 1 121 ? -13.988 8.105 53.959 1.00 93.50 121 GLY A CA 1
ATOM 956 C C . GLY A 1 121 ? -14.874 8.762 55.019 1.00 93.50 121 GLY A C 1
ATOM 957 O O . GLY A 1 121 ? -14.388 9.090 56.103 1.00 93.50 121 GLY A O 1
ATOM 958 N N . ASP A 1 122 ? -16.175 8.859 54.752 1.00 91.81 122 ASP A N 1
ATOM 959 C CA . ASP A 1 122 ? -17.165 9.411 55.681 1.00 91.81 122 ASP A CA 1
ATOM 960 C C . ASP A 1 122 ? -17.279 8.563 56.955 1.00 91.81 122 ASP A C 1
ATOM 962 O O . ASP A 1 122 ? -17.317 9.095 58.065 1.00 91.81 122 ASP A O 1
ATOM 966 N N . SER A 1 123 ? -17.256 7.232 56.823 1.00 88.00 123 SER A N 1
ATOM 967 C CA . SER A 1 123 ? -17.309 6.310 57.968 1.00 88.00 123 SER A CA 1
ATOM 968 C C . SER A 1 123 ? -16.084 6.447 58.880 1.00 88.00 123 SER A C 1
ATOM 970 O O . SER A 1 123 ? -16.209 6.428 60.107 1.00 88.00 123 SER A O 1
ATOM 972 N N . ILE A 1 124 ? -14.891 6.614 58.301 1.00 87.00 124 ILE A N 1
ATOM 973 C CA . ILE A 1 124 ? -13.656 6.850 59.061 1.00 87.00 124 ILE A CA 1
ATOM 974 C C . ILE A 1 124 ? -13.699 8.221 59.746 1.00 87.00 124 ILE A C 1
ATOM 976 O O . ILE A 1 124 ? -13.313 8.322 60.911 1.00 87.00 124 ILE A O 1
ATOM 980 N N . ALA A 1 125 ? -14.189 9.257 59.059 1.00 85.31 125 ALA A N 1
ATOM 981 C CA . ALA A 1 125 ? -14.326 10.596 59.626 1.00 85.31 125 ALA A CA 1
ATOM 982 C C . ALA A 1 125 ? -15.325 10.638 60.794 1.00 85.31 125 ALA A C 1
ATOM 984 O O . ALA A 1 125 ? -15.055 11.299 61.789 1.00 85.31 125 ALA A O 1
ATOM 985 N N . ALA A 1 126 ? -16.431 9.895 60.708 1.00 79.56 126 ALA A N 1
ATOM 986 C CA . ALA A 1 126 ? -17.434 9.803 61.770 1.00 79.56 126 ALA A CA 1
ATOM 987 C C . ALA A 1 126 ? -16.983 8.984 62.998 1.00 79.56 126 ALA A C 1
ATOM 989 O O . ALA A 1 126 ? -17.595 9.085 64.059 1.00 79.56 126 ALA A O 1
ATOM 990 N N . THR A 1 127 ? -15.942 8.156 62.861 1.00 80.00 127 THR A N 1
ATOM 991 C CA . THR A 1 127 ? -15.423 7.294 63.942 1.00 80.00 127 THR A CA 1
ATOM 992 C C . THR A 1 127 ? -14.313 7.976 64.767 1.00 80.00 127 THR A C 1
ATOM 994 O O . THR A 1 127 ? -13.894 7.437 65.792 1.00 80.00 127 THR A O 1
ATOM 997 N N . ARG A 1 128 ? -13.822 9.149 64.343 1.00 53.69 128 ARG A N 1
ATOM 998 C CA . ARG A 1 128 ? -12.811 9.957 65.049 1.00 53.69 128 ARG A CA 1
ATOM 999 C C . ARG A 1 128 ? -13.437 11.108 65.823 1.00 53.69 128 ARG A C 1
ATOM 1001 O O . ARG A 1 128 ? -12.880 11.412 66.900 1.00 53.69 128 ARG A O 1
#

pLDDT: mean 80.62, std 14.76, range [50.03, 97.81]

Sequence (128 aa):
MNSGQQFLASASIVLMCYQNHDSVPLNPADPKATDANHNPPTEHEFHSSQQELSTDIILKTRQILTIIDTLPGVGVNKKQQMETIQNLRIELEKKEEEKRQAILEKEDLLDFVNSLIIQVGDSIAATR

Foldseek 3Di:
DDPVVVVVVLVVLVVLLVQQDAADDPDPPDDGDDDPPHDHDDPVVNVVSVVVSVVVVVVVVVVVVVCQVPPPCNPPDPVVVVVVVVVVVVVVVVVVVVVVVVVVVVVVVVVVVVVVVVVVVVVVVVVD

Organism: NCBI:txid4926

InterPro domains:
  IPR021384 Mediator complex, subunit Med21 [PF11221] (18-120)
  IPR021384 Mediator complex, subunit Med21 [PTHR13381] (19-126)
  IPR037212 Mediator complex, subunit Med7/Med21-like [SSF140718] (18-118)